Protein AF-A0A9D7YCV3-F1 (afdb_monomer_lite)

Sequence (164 aa):
MLKVISSLIVLISFIGCTDNSDKETINNTFYIEVVNTADSIKKAIENGLVGKTSFRQQSELKIVSKEYMTEHTPDMHYYNSVVNLDKKIKEGSVKIIIDLQNNYVKDTVIFSMPKYKYSNNEWKKISDLGIITTPVSSRNLIKYRLGLKEYVQTLITQVAAATY

Structure (mmCIF, N/CA/C/O backbone):
data_AF-A0A9D7YCV3-F1
#
_entry.id   AF-A0A9D7YCV3-F1
#
loop_
_atom_site.group_PDB
_atom_site.id
_atom_site.type_symbol
_atom_site.label_atom_id
_atom_site.label_alt_id
_atom_site.label_comp_id
_atom_site.label_asym_id
_atom_site.label_entity_id
_atom_site.label_seq_id
_atom_site.pdbx_PDB_ins_code
_atom_site.Cartn_x
_atom_site.Cartn_y
_atom_site.Cartn_z
_atom_site.occupancy
_atom_site.B_iso_or_equiv
_atom_site.auth_seq_id
_atom_site.auth_comp_id
_atom_site.auth_asym_id
_atom_site.auth_atom_id
_atom_site.pdbx_PDB_model_num
ATOM 1 N N . MET A 1 1 ? -53.737 17.505 57.216 1.00 38.31 1 MET A N 1
ATOM 2 C CA . MET A 1 1 ? -53.831 17.408 55.742 1.00 38.31 1 MET A CA 1
ATOM 3 C C . MET A 1 1 ? -52.628 18.117 55.140 1.00 38.31 1 MET A C 1
ATOM 5 O O . MET A 1 1 ? -52.642 19.337 55.047 1.00 38.31 1 MET A O 1
ATOM 9 N N . LEU A 1 2 ? -51.558 17.380 54.831 1.00 32.62 2 LEU A N 1
ATOM 10 C CA . LEU A 1 2 ? -50.343 17.937 54.231 1.00 32.62 2 LEU A CA 1
ATOM 11 C C . LEU A 1 2 ? -50.352 17.652 52.723 1.00 32.62 2 LEU A C 1
ATOM 13 O O . LEU A 1 2 ? -50.478 16.502 52.310 1.00 32.62 2 LEU A O 1
ATOM 17 N N . LYS A 1 3 ? -50.247 18.717 51.924 1.00 39.88 3 LYS A N 1
ATOM 18 C CA . LYS A 1 3 ? -50.072 18.683 50.467 1.00 39.88 3 LYS A CA 1
ATOM 19 C C . LYS A 1 3 ? -48.710 18.067 50.132 1.00 39.88 3 LYS A C 1
ATOM 21 O O . LYS A 1 3 ? -47.692 18.600 50.562 1.00 39.88 3 LYS A O 1
ATOM 26 N N . VAL A 1 4 ? -48.688 17.013 49.319 1.00 40.19 4 VAL A N 1
ATOM 27 C CA . VAL A 1 4 ? -47.466 16.538 48.655 1.00 40.19 4 VAL A CA 1
ATOM 28 C C . VAL A 1 4 ? -47.496 17.065 47.226 1.00 40.19 4 VAL A C 1
ATOM 30 O O . VAL A 1 4 ? -48.193 16.534 46.367 1.00 40.19 4 VAL A O 1
ATOM 33 N N . ILE A 1 5 ? -46.774 18.159 46.996 1.00 51.81 5 ILE A N 1
ATOM 34 C CA . ILE A 1 5 ? -46.425 18.628 45.656 1.00 51.81 5 ILE A CA 1
ATOM 35 C C . ILE A 1 5 ? -45.148 17.871 45.294 1.00 51.81 5 ILE A C 1
ATOM 37 O O . ILE A 1 5 ? -44.074 18.167 45.809 1.00 51.81 5 ILE A O 1
ATOM 41 N N . SER A 1 6 ? -45.290 16.828 44.481 1.00 46.22 6 SER A N 1
ATOM 42 C CA . SER A 1 6 ? -44.164 16.077 43.935 1.00 46.22 6 SER A CA 1
ATOM 43 C C . SER A 1 6 ? -43.659 16.814 42.695 1.00 46.22 6 SER A C 1
ATOM 45 O O . SER A 1 6 ? -44.306 16.820 41.649 1.00 46.22 6 SER A O 1
ATOM 47 N N . SER A 1 7 ? -42.531 17.502 42.859 1.00 46.06 7 SER A N 1
ATOM 48 C CA . SER A 1 7 ? -41.799 18.177 41.791 1.00 46.06 7 SER A CA 1
ATOM 49 C C . SER A 1 7 ? -41.270 17.163 40.777 1.00 46.06 7 SER A C 1
ATOM 51 O O . SER A 1 7 ? -40.469 16.289 41.107 1.00 46.06 7 SER A O 1
ATOM 53 N N . LEU A 1 8 ? -41.712 17.315 39.532 1.00 43.34 8 LEU A N 1
ATOM 54 C CA . LEU A 1 8 ? -41.255 16.577 38.363 1.00 43.34 8 LEU A CA 1
ATOM 55 C C . LEU A 1 8 ? -39.833 17.044 37.996 1.00 43.34 8 LEU A C 1
ATOM 57 O O . LEU A 1 8 ? -39.652 18.132 37.453 1.00 43.34 8 LEU A O 1
ATOM 61 N N . ILE A 1 9 ? -38.815 16.244 38.319 1.00 52.56 9 ILE A N 1
ATOM 62 C CA . ILE A 1 9 ? -37.434 16.478 37.875 1.00 52.56 9 ILE A CA 1
ATOM 63 C C . ILE A 1 9 ? -37.325 16.004 36.423 1.00 52.56 9 ILE A C 1
ATOM 65 O O . ILE A 1 9 ? -37.302 14.807 36.145 1.00 52.56 9 ILE A O 1
ATOM 69 N N . VAL A 1 10 ? -37.276 16.957 35.494 1.00 49.50 10 VAL A N 1
ATOM 70 C CA . VAL A 1 10 ? -36.976 16.713 34.079 1.00 49.50 10 VAL A CA 1
ATOM 71 C C . VAL A 1 10 ? -35.461 16.558 33.942 1.00 49.50 10 VAL A C 1
ATOM 73 O O . VAL A 1 10 ? -34.715 17.535 33.998 1.00 49.50 10 VAL A O 1
ATOM 76 N N . LEU A 1 11 ? -35.000 15.316 33.796 1.00 48.81 11 LEU A N 1
ATOM 77 C CA . LEU A 1 11 ? -33.608 14.995 33.492 1.00 48.81 11 LEU A CA 1
ATOM 78 C C . LEU A 1 11 ? -33.365 15.269 31.997 1.00 48.81 11 LEU A C 1
ATOM 80 O O . LEU A 1 11 ? -33.697 14.453 31.140 1.00 48.81 11 LEU A O 1
ATOM 84 N N . ILE A 1 12 ? -32.823 16.441 31.668 1.00 54.84 12 ILE A N 1
ATOM 85 C CA . ILE A 1 12 ? -32.367 16.753 30.308 1.00 54.84 12 ILE A CA 1
ATOM 86 C C . ILE A 1 12 ? -31.014 16.064 30.119 1.00 54.84 12 ILE A C 1
ATOM 88 O O . ILE A 1 12 ? -29.973 16.568 30.538 1.00 54.84 12 ILE A O 1
ATOM 92 N N . SER A 1 13 ? -31.030 14.873 29.524 1.00 49.88 13 SER A N 1
ATOM 93 C CA . SER A 1 13 ? -29.818 14.190 29.081 1.00 49.88 13 SER A CA 1
ATOM 94 C C . SER A 1 13 ? -29.236 14.934 27.879 1.00 49.88 13 SER A C 1
ATOM 96 O O . SER A 1 13 ? -29.688 14.763 26.749 1.00 49.88 13 SER A O 1
ATOM 98 N N . PHE A 1 14 ? -28.212 15.751 28.122 1.00 49.22 14 PHE A N 1
ATOM 99 C CA . PHE A 1 14 ? -27.289 16.201 27.083 1.00 49.22 14 PHE A CA 1
ATOM 100 C C . PHE A 1 14 ? -26.507 14.984 26.575 1.00 49.22 14 PHE A C 1
ATOM 102 O O . PHE A 1 14 ? -25.430 14.658 27.071 1.00 49.22 14 PHE A O 1
ATOM 109 N N . ILE A 1 15 ? -27.073 14.278 25.596 1.00 56.12 15 ILE A N 1
ATOM 110 C CA . ILE A 1 15 ? -26.314 13.368 24.743 1.00 56.12 15 ILE A CA 1
ATOM 111 C C . ILE A 1 15 ? -25.424 14.275 23.896 1.00 56.12 15 ILE A C 1
ATOM 113 O O . ILE A 1 15 ? -25.857 14.835 22.892 1.00 56.12 15 ILE A O 1
ATOM 117 N N . GLY A 1 16 ? -24.196 14.497 24.364 1.00 46.44 16 GLY A N 1
ATOM 118 C CA . GLY A 1 16 ? -23.167 15.120 23.548 1.00 46.44 16 GLY A CA 1
ATOM 119 C C . GLY A 1 16 ? -23.005 14.299 22.273 1.00 46.44 16 GLY A C 1
ATOM 120 O O . GLY A 1 16 ? -22.789 13.087 22.351 1.00 46.44 16 GLY A O 1
ATOM 121 N N . CYS A 1 17 ? -23.139 14.952 21.115 1.00 48.59 17 CYS A N 1
ATOM 122 C CA . CYS A 1 17 ? -22.689 14.413 19.838 1.00 48.59 17 CYS A CA 1
ATOM 123 C C . CYS A 1 17 ? -21.233 13.989 20.013 1.00 48.59 17 CYS A C 1
ATOM 125 O O . CYS A 1 17 ? -20.329 14.820 20.055 1.00 48.59 17 CYS A O 1
ATOM 127 N N . THR A 1 18 ? -21.019 12.692 20.192 1.00 49.25 18 THR A N 1
ATOM 128 C CA . THR A 1 18 ? -19.691 12.104 20.134 1.00 49.25 18 THR A CA 1
ATOM 129 C C . THR A 1 18 ? -19.310 12.161 18.668 1.00 49.25 18 THR A C 1
ATOM 131 O O . THR A 1 18 ? -19.955 11.534 17.831 1.00 49.25 18 THR A O 1
ATOM 134 N N . ASP A 1 19 ? -18.336 13.010 18.365 1.00 43.00 19 ASP A N 1
ATOM 135 C CA . ASP A 1 19 ? -17.801 13.220 17.029 1.00 43.00 19 ASP A CA 1
ATOM 136 C C . ASP A 1 19 ? -17.361 11.857 16.458 1.00 43.00 19 ASP A C 1
ATOM 138 O O . ASP A 1 19 ? -16.394 11.245 16.913 1.00 43.00 19 ASP A O 1
ATOM 142 N N . ASN A 1 20 ? -18.152 11.302 15.536 1.00 46.72 20 ASN A N 1
ATOM 143 C CA . ASN A 1 20 ? -17.921 9.977 14.946 1.00 46.72 20 ASN A CA 1
ATOM 144 C C . ASN A 1 20 ? -16.798 9.991 13.891 1.00 46.72 20 ASN A C 1
ATOM 146 O O . ASN A 1 20 ? -16.410 8.930 13.394 1.00 46.72 20 ASN A O 1
ATOM 150 N N . SER A 1 21 ? -16.260 11.170 13.575 1.00 47.97 21 SER A N 1
ATOM 151 C CA . SER A 1 21 ? -15.242 11.400 12.545 1.00 47.97 21 SER A CA 1
ATOM 152 C C . SER A 1 21 ? -13.943 10.608 12.781 1.00 47.97 21 SER A C 1
ATOM 154 O O . SER A 1 21 ? -13.344 10.079 11.836 1.00 47.97 21 SER A O 1
ATOM 156 N N . ASP A 1 22 ? -13.544 10.412 14.041 1.00 47.25 22 ASP A N 1
ATOM 157 C CA . ASP A 1 22 ? -12.343 9.640 14.389 1.00 47.25 22 ASP A CA 1
ATOM 158 C C . ASP A 1 22 ? -12.496 8.130 14.140 1.00 47.25 22 ASP A C 1
ATOM 160 O O . ASP A 1 22 ? -11.524 7.446 13.807 1.00 47.25 22 ASP A O 1
ATOM 164 N N . LYS A 1 23 ? -13.711 7.579 14.272 1.00 49.31 23 LYS A N 1
ATOM 165 C CA . LYS A 1 23 ? -13.961 6.144 14.040 1.00 49.31 23 LYS A CA 1
ATOM 166 C C . LYS A 1 23 ? -13.979 5.797 12.556 1.00 49.31 23 LYS A C 1
ATOM 168 O O . LYS A 1 23 ? -13.470 4.746 12.171 1.00 49.31 23 LYS A O 1
ATOM 173 N N . GLU A 1 24 ? -14.541 6.675 11.735 1.00 53.28 24 GLU A N 1
ATOM 174 C CA . GLU A 1 24 ? -14.639 6.479 10.287 1.00 53.28 24 GLU A CA 1
ATOM 175 C C . GLU A 1 24 ? -13.248 6.495 9.630 1.00 53.28 24 GLU A C 1
ATOM 177 O O . GLU A 1 24 ? -12.905 5.614 8.840 1.00 53.28 24 GLU A O 1
ATOM 182 N N . THR A 1 25 ? -12.380 7.406 10.080 1.00 58.12 25 THR A N 1
ATOM 183 C CA . THR A 1 25 ? -10.995 7.519 9.600 1.00 58.12 25 THR A CA 1
ATOM 184 C C . THR A 1 25 ? -10.161 6.266 9.907 1.00 58.12 25 THR A C 1
ATOM 186 O O . THR A 1 25 ? -9.351 5.842 9.080 1.00 58.12 25 THR A O 1
ATOM 189 N N . ILE A 1 26 ? -10.354 5.638 11.075 1.00 59.69 26 ILE A N 1
ATOM 190 C CA . ILE A 1 26 ? -9.618 4.419 11.462 1.00 59.69 26 ILE A CA 1
ATOM 191 C C . ILE A 1 26 ? -10.021 3.229 10.586 1.00 59.69 26 ILE A C 1
ATOM 193 O O . ILE A 1 26 ? -9.149 2.483 10.142 1.00 59.69 26 ILE A O 1
ATOM 197 N N . ASN A 1 27 ? -11.318 3.064 10.310 1.00 66.56 27 ASN A N 1
ATOM 198 C CA . ASN A 1 27 ? -11.810 1.946 9.501 1.00 66.56 27 ASN A CA 1
ATOM 199 C C . ASN A 1 27 ? -11.367 2.032 8.034 1.00 66.56 27 ASN A C 1
ATOM 201 O O . ASN A 1 27 ? -11.217 0.997 7.388 1.00 66.56 27 ASN A O 1
ATOM 205 N N . ASN A 1 28 ? -11.081 3.242 7.550 1.00 85.19 28 ASN A N 1
ATOM 206 C CA . ASN A 1 28 ? -10.673 3.489 6.171 1.00 85.19 28 ASN A CA 1
ATOM 207 C C . ASN A 1 28 ? -9.173 3.789 6.018 1.00 85.19 28 ASN A C 1
ATOM 209 O O . ASN A 1 28 ? -8.746 4.315 4.991 1.00 85.19 28 ASN A O 1
ATOM 213 N N . THR A 1 29 ? -8.354 3.475 7.028 1.00 90.12 29 THR A N 1
ATOM 214 C CA . THR A 1 29 ? -6.893 3.585 6.930 1.00 90.12 29 THR A CA 1
ATOM 215 C C . THR A 1 29 ? -6.268 2.240 6.560 1.00 90.12 29 THR A C 1
ATOM 217 O O . THR A 1 29 ? -6.422 1.246 7.269 1.00 90.12 29 THR A O 1
ATOM 220 N N . PHE A 1 30 ? -5.492 2.231 5.477 1.00 93.19 30 PHE A N 1
ATOM 221 C CA . PHE A 1 30 ? -4.732 1.087 4.987 1.00 93.19 30 PHE A CA 1
ATOM 222 C C . PHE A 1 30 ? -3.238 1.299 5.235 1.00 93.19 30 PHE A C 1
ATOM 224 O O . PHE A 1 30 ? -2.641 2.278 4.778 1.00 93.19 30 PHE A O 1
ATOM 231 N N . TYR A 1 31 ? -2.618 0.359 5.945 1.00 94.25 31 TYR A N 1
ATOM 232 C CA . TYR A 1 31 ? -1.182 0.363 6.200 1.00 94.25 31 TYR A CA 1
ATOM 233 C C . TYR A 1 31 ? -0.435 -0.346 5.066 1.00 94.25 31 TYR A C 1
ATOM 235 O O . TYR A 1 31 ? -0.657 -1.523 4.802 1.00 94.25 31 TYR A O 1
ATOM 243 N N . ILE A 1 32 ? 0.453 0.366 4.388 1.00 94.69 32 ILE A N 1
ATOM 244 C CA . ILE A 1 32 ? 1.212 -0.114 3.238 1.00 94.69 32 ILE A CA 1
ATOM 245 C C . ILE A 1 32 ? 2.559 -0.662 3.705 1.00 94.69 32 ILE A C 1
ATOM 247 O O . ILE A 1 32 ? 3.305 0.011 4.419 1.00 94.69 32 ILE A O 1
ATOM 251 N N . GLU A 1 33 ? 2.866 -1.883 3.278 1.00 94.69 33 GLU A N 1
ATOM 252 C CA . GLU A 1 33 ? 4.131 -2.575 3.516 1.00 94.69 33 GLU A CA 1
ATOM 253 C C . GLU A 1 33 ? 4.742 -2.966 2.171 1.00 94.69 33 GLU A C 1
ATOM 255 O O . GLU A 1 33 ? 4.166 -3.768 1.449 1.00 94.69 33 GLU A O 1
ATOM 260 N N . VAL A 1 34 ? 5.896 -2.405 1.809 1.00 91.56 34 VAL A N 1
ATOM 261 C CA . VAL A 1 34 ? 6.576 -2.735 0.545 1.00 91.56 34 VAL A CA 1
ATOM 262 C C . VAL A 1 34 ? 7.777 -3.630 0.831 1.00 91.56 34 VAL A C 1
ATOM 264 O O . VAL A 1 34 ? 8.679 -3.236 1.580 1.00 91.56 34 VAL A O 1
ATOM 267 N N . VAL A 1 35 ? 7.802 -4.818 0.224 1.00 90.81 35 VAL A N 1
ATOM 268 C CA . VAL A 1 35 ? 8.818 -5.856 0.467 1.00 90.81 35 VAL A CA 1
ATOM 269 C C . VAL A 1 35 ? 9.455 -6.348 -0.832 1.00 90.81 35 VAL A C 1
ATOM 271 O O . VAL A 1 35 ? 8.932 -6.126 -1.923 1.00 90.81 35 VAL A O 1
ATOM 274 N N . ASN A 1 36 ? 10.616 -6.995 -0.696 1.00 84.94 36 ASN A N 1
ATOM 275 C CA . ASN A 1 36 ? 11.342 -7.688 -1.767 1.00 84.94 36 ASN A CA 1
ATOM 276 C C . ASN A 1 36 ? 11.686 -6.850 -3.011 1.00 84.94 36 ASN A C 1
ATOM 278 O O . ASN A 1 36 ? 11.926 -7.405 -4.072 1.00 84.94 36 ASN A O 1
ATOM 282 N N . THR A 1 37 ? 11.806 -5.529 -2.890 1.00 80.69 37 THR A N 1
ATOM 283 C CA . THR A 1 37 ? 12.157 -4.636 -4.005 1.00 80.69 37 THR A CA 1
ATOM 284 C C . THR A 1 37 ? 13.401 -3.803 -3.710 1.00 80.69 37 THR A C 1
ATOM 286 O O . THR A 1 37 ? 13.755 -3.585 -2.553 1.00 80.69 37 THR A O 1
ATOM 289 N N . ALA A 1 38 ? 14.023 -3.256 -4.758 1.00 80.75 38 ALA A N 1
ATOM 290 C CA . ALA A 1 38 ? 15.055 -2.233 -4.626 1.00 80.75 38 ALA A CA 1
ATOM 291 C C . ALA A 1 38 ? 14.529 -0.974 -3.905 1.00 80.75 38 ALA A C 1
ATOM 293 O O . ALA A 1 38 ? 13.406 -0.524 -4.162 1.00 80.75 38 ALA A O 1
ATOM 294 N N . ASP A 1 39 ? 15.378 -0.357 -3.077 1.00 81.00 39 ASP A N 1
ATOM 295 C CA . ASP A 1 39 ? 15.046 0.816 -2.253 1.00 81.00 39 ASP A CA 1
ATOM 296 C C . ASP A 1 39 ? 14.497 2.006 -3.050 1.00 81.00 39 ASP A C 1
ATOM 298 O O . ASP A 1 39 ? 13.639 2.742 -2.567 1.00 81.00 39 ASP A O 1
ATOM 302 N N . SER A 1 40 ? 14.977 2.217 -4.277 1.00 79.94 40 SER A N 1
ATOM 303 C CA . SER A 1 40 ? 14.508 3.307 -5.141 1.00 79.94 40 SER A CA 1
ATOM 304 C C . SER A 1 40 ? 13.047 3.124 -5.556 1.00 79.94 40 SER A C 1
ATOM 306 O O . SER A 1 40 ? 12.277 4.084 -5.543 1.00 79.94 40 SER A O 1
ATOM 308 N N . ILE A 1 41 ? 12.654 1.891 -5.878 1.00 79.81 41 ILE A N 1
ATOM 309 C CA . ILE A 1 41 ? 11.281 1.524 -6.235 1.00 79.81 41 ILE A CA 1
ATOM 310 C C . ILE A 1 41 ? 10.401 1.555 -4.987 1.00 79.81 41 ILE A C 1
ATOM 312 O O . ILE A 1 41 ? 9.314 2.126 -5.031 1.00 79.81 41 ILE A O 1
ATOM 316 N N . LYS A 1 42 ? 10.902 1.028 -3.860 1.00 86.19 42 LYS A N 1
ATOM 317 C CA . LYS A 1 42 ? 10.230 1.116 -2.558 1.00 86.19 42 LYS A CA 1
ATOM 318 C C . LYS A 1 42 ? 9.866 2.557 -2.221 1.00 86.19 42 LYS A C 1
ATOM 320 O O . LYS A 1 42 ? 8.691 2.859 -2.047 1.00 86.19 42 LYS A O 1
ATOM 325 N N . LYS A 1 43 ? 10.852 3.459 -2.229 1.00 88.00 43 LYS A N 1
ATOM 326 C CA . LYS A 1 43 ? 10.641 4.888 -1.957 1.00 88.00 43 LYS A CA 1
ATOM 327 C C . LYS A 1 43 ? 9.673 5.525 -2.946 1.00 88.00 43 LYS A C 1
ATOM 329 O O . LYS A 1 43 ? 8.872 6.364 -2.554 1.00 88.00 43 LYS A O 1
ATOM 334 N N . ALA A 1 44 ? 9.728 5.149 -4.223 1.00 86.38 44 ALA A N 1
ATOM 335 C CA . ALA A 1 44 ? 8.806 5.678 -5.222 1.00 86.38 44 ALA A CA 1
ATOM 336 C C . ALA A 1 44 ? 7.350 5.257 -4.950 1.00 86.38 44 ALA A C 1
ATOM 338 O O . ALA A 1 44 ? 6.455 6.093 -5.054 1.00 86.38 44 ALA A O 1
ATOM 339 N N . ILE A 1 45 ? 7.118 3.999 -4.560 1.00 88.25 45 ILE A N 1
ATOM 340 C CA . ILE A 1 45 ? 5.796 3.490 -4.164 1.00 88.25 45 ILE A CA 1
ATOM 341 C C . ILE A 1 45 ? 5.332 4.157 -2.865 1.00 88.25 45 ILE A C 1
ATOM 343 O O . ILE A 1 45 ? 4.207 4.647 -2.797 1.00 88.25 45 ILE A O 1
ATOM 347 N N . GLU A 1 46 ? 6.202 4.233 -1.855 1.00 91.12 46 GLU A N 1
ATOM 348 C CA . GLU A 1 46 ? 5.898 4.856 -0.562 1.00 91.12 46 GLU A CA 1
ATOM 349 C C . GLU A 1 46 ? 5.541 6.338 -0.728 1.00 91.12 46 GLU A C 1
ATOM 351 O O . GLU A 1 46 ? 4.461 6.740 -0.311 1.00 91.12 46 GLU A O 1
ATOM 356 N N . ASN A 1 47 ? 6.348 7.129 -1.444 1.00 90.06 47 ASN A N 1
ATOM 357 C CA . ASN A 1 47 ? 6.028 8.527 -1.789 1.00 90.06 47 ASN A CA 1
ATOM 358 C C . ASN A 1 47 ? 4.764 8.648 -2.662 1.00 90.06 47 ASN A C 1
ATOM 360 O O . ASN A 1 47 ? 4.116 9.694 -2.754 1.00 90.06 47 ASN A O 1
ATOM 364 N N . GLY A 1 48 ? 4.445 7.572 -3.373 1.00 89.50 48 GLY A N 1
ATOM 365 C CA . GLY A 1 48 ? 3.292 7.434 -4.235 1.00 89.50 48 GLY A CA 1
ATOM 366 C C . GLY A 1 48 ? 1.967 7.273 -3.501 1.00 89.50 48 GLY A C 1
ATOM 367 O O . GLY A 1 48 ? 0.958 7.741 -4.026 1.00 89.50 48 GLY A O 1
ATOM 368 N N . LEU A 1 49 ? 1.983 6.657 -2.317 1.00 92.06 49 LEU A N 1
ATOM 369 C CA . LEU A 1 49 ? 0.800 6.261 -1.548 1.00 92.06 49 LEU A CA 1
ATOM 370 C C . LEU A 1 49 ? 0.761 6.891 -0.156 1.00 92.06 49 LEU A C 1
ATOM 372 O O . LEU A 1 49 ? -0.249 7.472 0.215 1.00 92.06 49 LEU A O 1
ATOM 376 N N . VAL A 1 50 ? 1.832 6.776 0.627 1.00 93.31 50 VAL A N 1
ATOM 377 C CA . VAL A 1 50 ? 1.847 7.162 2.045 1.00 93.31 50 VAL A CA 1
ATOM 378 C C . VAL A 1 50 ? 1.572 8.659 2.193 1.00 93.31 50 VAL A C 1
ATOM 380 O O . VAL A 1 50 ? 2.160 9.483 1.496 1.00 93.31 50 VAL A O 1
ATOM 383 N N . GLY A 1 51 ? 0.655 9.010 3.099 1.00 90.06 51 GLY A N 1
ATOM 384 C CA . GLY A 1 51 ? 0.211 10.393 3.307 1.00 90.06 51 GLY A CA 1
ATOM 385 C C . GLY A 1 51 ? -0.819 10.878 2.281 1.00 90.06 51 GLY A C 1
ATOM 386 O O . GLY A 1 51 ? -1.290 12.013 2.372 1.00 90.06 51 GLY A O 1
ATOM 387 N N . LYS A 1 52 ? -1.212 10.027 1.328 1.00 93.31 52 LYS A N 1
ATOM 388 C CA . LYS A 1 52 ? -2.284 10.311 0.375 1.00 93.31 52 LYS A CA 1
ATOM 389 C C . LYS A 1 52 ? -3.606 9.704 0.821 1.00 93.31 52 LYS A C 1
ATOM 391 O O . LYS A 1 52 ? -3.671 8.846 1.703 1.00 93.31 52 LYS A O 1
ATOM 396 N N . THR A 1 53 ? -4.661 10.168 0.176 1.00 92.75 53 THR A N 1
ATOM 397 C CA . THR A 1 53 ? -5.998 9.593 0.238 1.00 92.75 53 THR A CA 1
ATOM 398 C C . THR A 1 53 ? -6.472 9.267 -1.171 1.00 92.75 53 THR A C 1
ATOM 400 O O . THR A 1 53 ? -6.042 9.912 -2.135 1.00 92.75 53 THR A O 1
ATOM 403 N N . SER A 1 54 ? -7.354 8.282 -1.299 1.00 93.81 54 SER A N 1
ATOM 404 C CA . SER A 1 54 ? -8.120 8.059 -2.518 1.00 93.81 54 SER A CA 1
ATOM 405 C C . SER A 1 54 ? -9.611 8.179 -2.274 1.00 93.81 54 SER A C 1
ATOM 407 O O . SER A 1 54 ? -10.086 7.858 -1.191 1.00 93.81 54 SER A O 1
ATOM 409 N N . PHE A 1 55 ? -10.334 8.608 -3.300 1.00 91.81 55 PHE A N 1
ATOM 410 C CA . PHE A 1 55 ? -11.793 8.688 -3.331 1.00 91.81 55 PHE A CA 1
ATOM 411 C C . PHE A 1 55 ? -12.280 8.534 -4.770 1.00 91.81 55 PHE A C 1
ATOM 413 O O . PHE A 1 55 ? -11.517 8.733 -5.723 1.00 91.81 55 PHE A O 1
ATOM 420 N N . ARG A 1 56 ? -13.558 8.190 -4.943 1.00 88.56 56 ARG A N 1
ATOM 421 C CA . ARG A 1 56 ? -14.202 8.203 -6.258 1.00 88.56 56 ARG A CA 1
ATOM 422 C C . ARG A 1 56 ? -14.937 9.520 -6.466 1.00 88.56 56 ARG A C 1
ATOM 424 O O . ARG A 1 56 ? -15.776 9.899 -5.659 1.00 88.56 56 ARG A O 1
ATOM 431 N N . GLN A 1 57 ? -14.660 10.200 -7.572 1.00 86.62 57 GLN A N 1
ATOM 432 C CA . GLN A 1 57 ? -15.396 11.389 -7.999 1.00 86.62 57 GLN A CA 1
ATOM 433 C C . GLN A 1 57 ? -15.808 11.202 -9.454 1.00 86.62 57 GLN A C 1
ATOM 435 O O . GLN A 1 57 ? -14.956 10.957 -10.299 1.00 86.62 57 GLN A O 1
ATOM 440 N N . GLN A 1 58 ? -17.110 11.293 -9.747 1.00 86.19 58 GLN A N 1
ATOM 441 C CA . GLN A 1 58 ? -17.647 11.081 -11.103 1.00 86.19 58 GLN A CA 1
ATOM 442 C C . GLN A 1 58 ? -17.229 9.724 -11.716 1.00 86.19 58 GLN A C 1
ATOM 444 O O . GLN A 1 58 ? -16.935 9.626 -12.899 1.00 86.19 58 GLN A O 1
ATOM 449 N N . SER A 1 59 ? -17.215 8.662 -10.900 1.00 83.44 59 SER A N 1
ATOM 450 C CA . SER A 1 59 ? -16.737 7.306 -11.245 1.00 83.44 59 SER A CA 1
ATOM 451 C C . SER A 1 59 ? -15.225 7.160 -11.463 1.00 83.44 59 SER A C 1
ATOM 453 O O . SER A 1 59 ? -14.744 6.037 -11.625 1.00 83.44 59 SER A O 1
ATOM 455 N N . GLU A 1 60 ? -14.456 8.245 -11.385 1.00 88.12 60 GLU A N 1
ATOM 456 C CA . GLU A 1 60 ? -13.000 8.218 -11.496 1.00 88.12 60 GLU A CA 1
ATOM 457 C C . GLU A 1 60 ? -12.343 8.054 -10.125 1.00 88.12 60 GLU A C 1
ATOM 459 O O . GLU A 1 60 ? -12.715 8.722 -9.158 1.00 88.12 60 GLU A O 1
ATOM 464 N N . LEU A 1 61 ? -11.339 7.177 -10.041 1.00 90.19 61 LEU A N 1
ATOM 465 C CA . LEU A 1 61 ? -10.498 7.046 -8.855 1.00 90.19 61 LEU A CA 1
ATOM 466 C C . LEU A 1 61 ? -9.482 8.189 -8.829 1.00 90.19 61 LEU A C 1
ATOM 468 O O . LEU A 1 61 ? -8.626 8.288 -9.710 1.00 90.19 61 LEU A O 1
ATOM 472 N N . LYS A 1 62 ? -9.547 9.022 -7.794 1.00 90.88 62 LYS A N 1
ATOM 473 C CA . LYS A 1 62 ? -8.591 10.104 -7.555 1.00 90.88 62 LYS A CA 1
ATOM 474 C C . LYS A 1 62 ? -7.694 9.743 -6.386 1.00 90.88 62 LYS A C 1
ATOM 476 O O . LYS A 1 62 ? -8.149 9.129 -5.428 1.00 90.88 62 LYS A O 1
ATOM 481 N N . ILE A 1 63 ? -6.418 10.116 -6.479 1.00 91.94 63 ILE A N 1
ATOM 482 C CA . ILE A 1 63 ? -5.416 9.917 -5.428 1.00 91.94 63 ILE A CA 1
ATOM 483 C C . ILE A 1 63 ? -4.702 11.247 -5.227 1.00 91.94 63 ILE A C 1
ATOM 485 O O . ILE A 1 63 ? -4.045 11.742 -6.143 1.00 91.94 63 ILE A O 1
ATOM 489 N N . VAL A 1 64 ? -4.831 11.832 -4.042 1.00 90.94 64 VAL A N 1
ATOM 490 C CA . VAL A 1 64 ? -4.309 13.171 -3.737 1.00 90.94 64 VAL A CA 1
ATOM 491 C C . VAL A 1 64 ? -3.661 13.191 -2.360 1.00 90.94 64 VAL A C 1
ATOM 493 O O . VAL A 1 64 ? -3.954 12.345 -1.517 1.00 90.94 64 VAL A O 1
ATOM 496 N N . SER A 1 65 ? -2.755 14.142 -2.124 1.00 89.44 65 SER A N 1
ATOM 497 C CA . SER A 1 65 ? -2.184 14.325 -0.784 1.00 89.44 65 SER A CA 1
ATOM 498 C C . SER A 1 65 ? -3.293 14.657 0.210 1.00 89.44 65 SER A C 1
ATOM 500 O O . SER A 1 65 ? -4.169 15.469 -0.095 1.00 89.44 65 SER A O 1
ATOM 502 N N . LYS A 1 66 ? -3.242 14.057 1.405 1.00 86.38 66 LYS A N 1
ATOM 503 C CA . LYS A 1 66 ? -4.214 14.330 2.472 1.00 86.38 66 LYS A CA 1
ATOM 504 C C . LYS A 1 66 ? -4.242 15.817 2.841 1.00 86.38 66 LYS A C 1
ATOM 506 O O . LYS A 1 66 ? -5.295 16.329 3.195 1.00 86.38 66 LYS A O 1
ATOM 511 N N . GLU A 1 67 ? -3.110 16.509 2.724 1.00 85.38 67 GLU A N 1
ATOM 512 C CA . GLU A 1 67 ? -2.980 17.936 3.056 1.00 85.38 67 GLU A CA 1
ATOM 513 C C . GLU A 1 67 ? -3.753 18.873 2.112 1.00 85.38 67 GLU A C 1
ATOM 515 O O . GLU A 1 67 ? -4.066 19.995 2.495 1.00 85.38 67 GLU A O 1
ATOM 520 N N . TYR A 1 68 ? -4.086 18.417 0.899 1.00 83.62 68 TYR A N 1
ATOM 521 C CA . TYR A 1 68 ? -4.856 19.196 -0.076 1.00 83.62 68 TYR A CA 1
ATOM 522 C C . TYR A 1 68 ? -6.362 18.921 -0.007 1.00 83.62 68 TYR A C 1
ATOM 524 O O . TYR A 1 68 ? -7.122 19.472 -0.802 1.00 83.62 68 TYR A O 1
ATOM 532 N N . MET A 1 69 ? -6.807 18.074 0.924 1.00 79.12 69 MET A N 1
ATOM 533 C CA . MET A 1 69 ? -8.225 17.795 1.119 1.00 79.12 69 MET A CA 1
ATOM 534 C C . MET A 1 69 ? -8.851 18.850 2.022 1.00 79.12 69 MET A C 1
ATOM 536 O O . MET A 1 69 ? -8.574 18.899 3.218 1.00 79.12 69 MET A O 1
ATOM 540 N N . THR A 1 70 ? -9.719 19.677 1.445 1.00 68.00 70 THR A N 1
ATOM 541 C CA . THR A 1 70 ? -10.479 20.702 2.175 1.00 68.00 70 THR A CA 1
ATOM 542 C C . THR A 1 70 ? -11.876 20.233 2.576 1.00 68.00 70 THR A C 1
ATOM 544 O O . THR A 1 70 ? -12.468 20.808 3.483 1.00 68.00 70 THR A O 1
ATOM 547 N N . GLU A 1 71 ? -12.404 19.190 1.930 1.00 68.50 71 GLU A N 1
ATOM 548 C CA . GLU A 1 71 ? -13.765 18.687 2.136 1.00 68.50 71 GLU A CA 1
ATOM 549 C C . GLU A 1 71 ? -13.767 17.174 2.376 1.00 68.50 71 GLU A C 1
ATOM 551 O O . GLU A 1 71 ? -13.001 16.423 1.762 1.00 68.50 71 GLU A O 1
ATOM 556 N N . HIS A 1 72 ? -14.646 16.715 3.270 1.00 67.25 72 HIS A N 1
ATOM 557 C CA . HIS A 1 72 ? -14.828 15.291 3.522 1.00 67.25 72 HIS A CA 1
ATOM 558 C C . HIS A 1 72 ? -15.624 14.671 2.365 1.00 67.25 72 HIS A C 1
ATOM 560 O O . HIS A 1 72 ? -16.823 14.902 2.231 1.00 67.25 72 HIS A O 1
ATOM 566 N N . THR A 1 73 ? -14.949 13.910 1.503 1.00 72.56 73 THR A N 1
ATOM 567 C CA . THR A 1 73 ? -15.605 13.112 0.458 1.00 72.56 73 THR A CA 1
ATOM 568 C C . THR A 1 73 ? -16.028 11.757 1.043 1.00 72.56 73 THR A C 1
ATOM 570 O O . THR A 1 73 ? -15.225 11.150 1.752 1.00 72.56 73 THR A O 1
ATOM 573 N N . PRO A 1 74 ? -17.246 11.251 0.777 1.00 71.56 74 PRO A N 1
ATOM 574 C CA . PRO A 1 74 ? -17.614 9.897 1.185 1.00 71.56 74 PRO A CA 1
ATOM 575 C C . PRO A 1 74 ? -16.651 8.856 0.588 1.00 71.56 74 PRO A C 1
ATOM 577 O O . PRO A 1 74 ? -16.087 9.061 -0.490 1.00 71.56 74 PRO A O 1
ATOM 580 N N . ASP A 1 75 ? -16.454 7.749 1.305 1.00 80.81 75 ASP A N 1
ATOM 581 C CA . ASP A 1 75 ? -15.603 6.618 0.902 1.00 80.81 75 ASP A CA 1
ATOM 582 C C . ASP A 1 75 ? -14.129 6.987 0.627 1.00 80.81 75 ASP A C 1
ATOM 584 O O . ASP A 1 75 ? -13.479 6.475 -0.295 1.00 80.81 75 ASP A O 1
ATOM 588 N N . MET A 1 76 ? -13.576 7.899 1.432 1.00 89.38 76 MET A N 1
ATOM 589 C CA . MET A 1 76 ? -12.142 8.193 1.425 1.00 89.38 76 MET A CA 1
ATOM 590 C C . MET A 1 76 ? -11.339 7.071 2.072 1.00 89.38 76 MET A C 1
ATOM 592 O O . MET A 1 76 ? -11.593 6.707 3.218 1.00 89.38 76 MET A O 1
ATOM 596 N N . HIS A 1 77 ? -10.311 6.598 1.372 1.00 92.31 77 HIS A N 1
ATOM 597 C CA . HIS A 1 77 ? -9.357 5.611 1.866 1.00 92.31 77 HIS A CA 1
ATOM 598 C C . HIS A 1 77 ? -7.984 6.249 2.062 1.00 92.31 77 HIS A C 1
ATOM 600 O O . HIS A 1 77 ? -7.400 6.804 1.132 1.00 92.31 77 HIS A O 1
ATOM 606 N N . TYR A 1 78 ? -7.459 6.161 3.279 1.00 91.75 78 TYR A N 1
ATOM 607 C CA . TYR A 1 78 ? -6.204 6.780 3.684 1.00 91.75 78 TYR A CA 1
ATOM 608 C C . TYR A 1 78 ? -5.064 5.773 3.653 1.00 91.75 78 TYR A C 1
ATOM 610 O O . TYR A 1 78 ? -5.221 4.630 4.077 1.00 91.75 78 TYR A O 1
ATOM 618 N N . TYR A 1 79 ? -3.887 6.218 3.227 1.00 94.00 79 TYR A N 1
ATOM 619 C CA . TYR A 1 79 ? -2.708 5.365 3.128 1.00 94.00 79 TYR A CA 1
ATOM 620 C C . TYR A 1 79 ? -1.640 5.805 4.120 1.00 94.00 79 TYR A C 1
ATOM 622 O O . TYR A 1 79 ? -1.164 6.943 4.092 1.00 94.00 79 TYR A O 1
ATOM 630 N N . ASN A 1 80 ? -1.225 4.883 4.982 1.00 93.25 80 ASN A N 1
ATOM 631 C CA . ASN A 1 80 ? -0.147 5.104 5.937 1.00 93.25 80 ASN A CA 1
ATOM 632 C C . ASN A 1 80 ? 0.911 4.006 5.806 1.00 93.25 80 ASN A C 1
ATOM 634 O O . ASN A 1 80 ? 0.630 2.946 5.267 1.00 93.25 80 ASN A O 1
ATOM 638 N N . SER A 1 81 ? 2.132 4.232 6.276 1.00 93.19 81 SER A N 1
ATOM 639 C CA . SER A 1 81 ? 3.157 3.185 6.279 1.00 93.19 81 SER A CA 1
ATOM 640 C C . SER A 1 81 ? 3.000 2.274 7.497 1.00 93.19 81 SER A C 1
ATOM 642 O O . SER A 1 81 ? 2.668 2.747 8.586 1.00 93.19 81 SER A O 1
ATOM 644 N N . VAL A 1 82 ? 3.296 0.979 7.350 1.00 92.56 82 VAL A N 1
ATOM 645 C CA . VAL A 1 82 ? 3.387 0.059 8.500 1.00 92.56 82 VAL A CA 1
ATOM 646 C C . VAL A 1 82 ? 4.444 0.476 9.521 1.00 92.56 82 VAL A C 1
ATOM 648 O O . VAL A 1 82 ? 4.318 0.115 10.685 1.00 92.56 82 VAL A O 1
ATOM 651 N N . VAL A 1 83 ? 5.453 1.270 9.138 1.00 89.19 83 VAL A N 1
ATOM 652 C CA . VAL A 1 83 ? 6.455 1.786 10.093 1.00 89.19 83 VAL A CA 1
ATOM 653 C C . VAL A 1 83 ? 5.851 2.770 11.098 1.00 89.19 83 VAL A C 1
ATOM 655 O O . VAL A 1 83 ? 6.423 2.985 12.161 1.00 89.19 83 VAL A O 1
ATOM 658 N N . ASN A 1 84 ? 4.685 3.336 10.770 1.00 86.31 84 ASN A N 1
ATOM 659 C CA . ASN A 1 84 ? 3.929 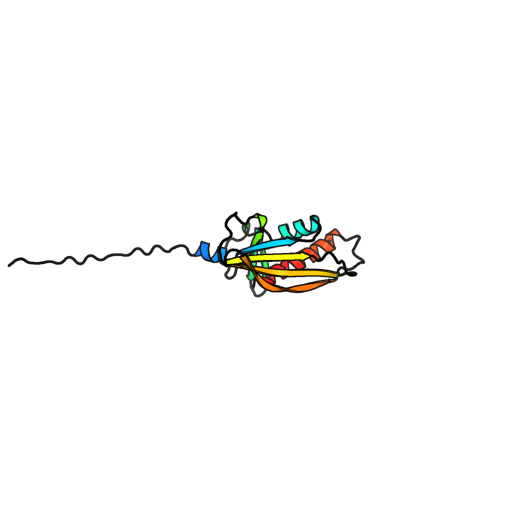4.246 11.626 1.00 86.31 84 ASN A CA 1
ATOM 660 C C . ASN A 1 84 ? 2.896 3.505 12.491 1.00 86.31 84 ASN A C 1
ATOM 662 O O . ASN A 1 84 ? 2.077 4.145 13.148 1.00 86.31 84 ASN A O 1
ATOM 666 N N . LEU A 1 85 ? 2.877 2.167 12.467 1.00 85.56 85 LEU A N 1
ATOM 667 C CA . LEU A 1 85 ? 2.083 1.393 13.412 1.00 85.56 85 LEU A CA 1
ATOM 668 C C . LEU A 1 85 ? 2.724 1.487 14.797 1.00 85.56 85 LEU A C 1
ATOM 670 O O . LEU A 1 85 ? 3.871 1.090 15.000 1.00 85.56 85 LEU A O 1
ATOM 674 N N . ASP A 1 86 ? 1.956 1.984 15.762 1.00 76.88 86 ASP A N 1
ATOM 675 C CA . ASP A 1 86 ? 2.352 1.973 17.164 1.00 76.88 86 ASP A CA 1
ATOM 676 C C . ASP A 1 86 ? 2.606 0.544 17.664 1.00 76.88 86 ASP A C 1
ATOM 678 O O . ASP A 1 86 ? 2.097 -0.442 17.126 1.00 76.88 86 ASP A O 1
ATOM 682 N N . LYS A 1 87 ? 3.304 0.425 18.803 1.00 69.62 87 LYS A N 1
ATOM 683 C CA . LYS A 1 87 ? 3.527 -0.865 19.488 1.00 69.62 87 LYS A CA 1
ATOM 684 C C . LYS A 1 87 ? 2.228 -1.611 19.848 1.00 69.62 87 LYS A C 1
ATOM 686 O O . LYS A 1 87 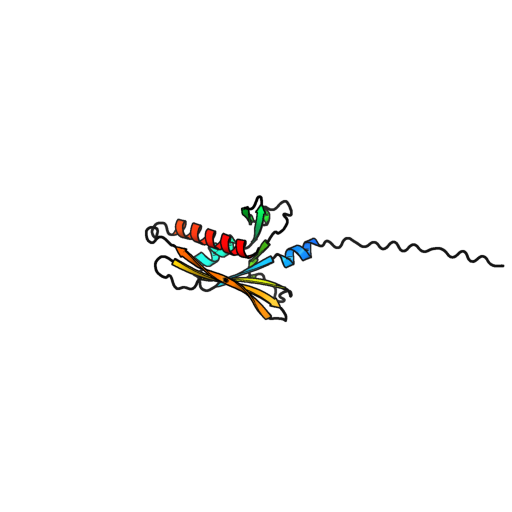? 2.284 -2.792 20.178 1.00 69.62 87 LYS A O 1
ATOM 691 N N . LYS A 1 88 ? 1.073 -0.935 19.827 1.00 79.44 88 LYS A N 1
ATOM 692 C CA . LYS A 1 88 ? -0.259 -1.520 20.033 1.00 79.44 88 LYS A CA 1
ATOM 693 C C . LYS A 1 88 ? -1.111 -1.304 18.784 1.00 79.44 88 LYS A C 1
ATOM 695 O O . LYS A 1 88 ? -1.776 -0.280 18.646 1.00 79.44 88 LYS A O 1
ATOM 700 N N . ILE A 1 89 ? -1.086 -2.284 17.886 1.00 85.75 89 ILE A N 1
ATOM 701 C CA . ILE A 1 89 ? -1.923 -2.307 16.682 1.00 85.75 89 ILE A CA 1
ATOM 702 C C . ILE A 1 89 ? -3.388 -2.450 17.116 1.00 85.75 89 ILE A C 1
ATOM 704 O O . ILE A 1 89 ? -3.718 -3.313 17.930 1.00 85.75 89 ILE A O 1
ATOM 708 N N . LYS A 1 90 ? -4.265 -1.585 16.598 1.00 88.00 90 LYS A N 1
ATOM 709 C CA . LYS A 1 90 ? -5.702 -1.628 16.895 1.00 88.00 90 LYS A CA 1
ATOM 710 C C . LYS A 1 90 ? -6.354 -2.842 16.220 1.00 88.00 90 LYS A C 1
ATOM 712 O O . LYS A 1 90 ? -6.040 -3.170 15.076 1.00 88.00 90 LYS A O 1
ATOM 717 N N . GLU A 1 91 ? -7.278 -3.490 16.926 1.00 89.69 91 GLU A N 1
ATOM 718 C CA . GLU A 1 91 ? -8.122 -4.545 16.355 1.00 89.69 91 GLU A CA 1
ATOM 719 C C . GLU A 1 91 ? -8.867 -4.000 15.129 1.00 89.69 91 GLU A C 1
ATOM 721 O O . GLU A 1 91 ? -9.410 -2.896 15.157 1.00 89.69 91 GLU A O 1
ATOM 726 N N . GLY A 1 92 ? -8.872 -4.770 14.044 1.00 89.25 92 GLY A N 1
ATOM 727 C CA . GLY A 1 92 ? -9.513 -4.391 12.793 1.00 89.25 92 GLY A CA 1
ATOM 728 C C . GLY A 1 92 ? -8.659 -3.560 11.836 1.00 89.25 92 GLY A C 1
ATOM 729 O O . GLY A 1 92 ? -9.088 -3.400 10.694 1.00 89.25 92 GLY A O 1
ATOM 730 N N . SER A 1 93 ? -7.461 -3.105 12.235 1.00 91.31 93 SER A N 1
ATOM 731 C CA . SER A 1 93 ? -6.510 -2.442 11.331 1.00 91.31 93 SER A CA 1
ATOM 732 C C . SER A 1 93 ? -6.254 -3.279 10.080 1.00 91.31 93 SER A C 1
ATOM 734 O O . SER A 1 93 ? -6.122 -4.501 10.161 1.00 91.31 93 SER A O 1
ATOM 736 N N . VAL A 1 94 ? -6.138 -2.629 8.922 1.00 93.06 94 VAL A N 1
ATOM 737 C CA . VAL A 1 94 ? -5.927 -3.307 7.638 1.00 93.06 94 VAL A CA 1
ATOM 738 C C . VAL A 1 94 ? -4.560 -2.953 7.077 1.00 93.06 94 VAL A C 1
ATOM 740 O O . VAL A 1 94 ? -4.231 -1.776 6.964 1.00 93.06 94 VAL A O 1
ATOM 743 N N . LYS A 1 95 ? -3.774 -3.954 6.675 1.00 93.75 95 LYS A N 1
ATOM 744 C CA . LYS A 1 95 ? -2.534 -3.736 5.921 1.00 93.75 95 LYS A CA 1
ATOM 745 C C . LYS A 1 95 ? -2.583 -4.365 4.535 1.00 93.75 95 LYS A C 1
ATOM 747 O O . LYS A 1 95 ? -3.229 -5.394 4.339 1.00 93.75 95 LYS A O 1
ATOM 752 N N . ILE A 1 96 ? -1.877 -3.759 3.591 1.00 93.25 96 ILE A N 1
ATOM 753 C CA . ILE A 1 96 ? -1.661 -4.260 2.233 1.00 93.25 96 ILE A CA 1
ATOM 754 C C . ILE A 1 96 ? -0.157 -4.424 2.059 1.00 93.25 96 ILE A C 1
ATOM 756 O O . ILE A 1 96 ? 0.596 -3.463 2.225 1.00 93.25 96 ILE A O 1
ATOM 760 N N . ILE A 1 97 ? 0.270 -5.641 1.732 1.00 93.56 97 ILE A N 1
ATOM 761 C CA . ILE A 1 97 ? 1.665 -5.909 1.389 1.00 93.56 97 ILE A CA 1
ATOM 762 C C . ILE A 1 97 ? 1.805 -5.764 -0.122 1.00 93.56 97 ILE A C 1
ATOM 764 O O . ILE A 1 97 ? 1.015 -6.337 -0.857 1.00 93.56 97 ILE A O 1
ATOM 768 N N . ILE A 1 98 ? 2.794 -5.011 -0.585 1.00 90.62 98 ILE A N 1
ATOM 769 C CA . ILE A 1 98 ? 3.196 -4.918 -1.986 1.00 90.62 98 ILE A CA 1
ATOM 770 C C . ILE A 1 98 ? 4.511 -5.687 -2.097 1.00 90.62 98 ILE A C 1
ATOM 772 O O . ILE A 1 98 ? 5.572 -5.179 -1.730 1.00 90.62 98 ILE A O 1
ATOM 776 N N . ASP A 1 99 ? 4.421 -6.932 -2.554 1.00 88.50 99 ASP A N 1
ATOM 777 C CA . ASP A 1 99 ? 5.565 -7.825 -2.720 1.00 88.50 99 ASP A CA 1
ATOM 778 C C . ASP A 1 99 ? 5.935 -7.896 -4.200 1.00 88.50 99 ASP A C 1
ATOM 780 O O . ASP A 1 99 ? 5.206 -8.477 -5.011 1.00 88.50 99 ASP A O 1
ATOM 784 N N . LEU A 1 100 ? 7.050 -7.256 -4.555 1.00 79.25 100 LEU A N 1
ATOM 785 C CA . LEU A 1 100 ? 7.608 -7.347 -5.894 1.00 79.25 100 LEU A CA 1
ATOM 786 C C . LEU A 1 100 ? 8.471 -8.600 -5.930 1.00 79.25 100 LEU A C 1
ATOM 788 O O . LEU A 1 100 ? 9.588 -8.619 -5.415 1.00 79.25 100 LEU A O 1
ATOM 792 N N . GLN A 1 101 ? 7.960 -9.654 -6.554 1.00 71.38 101 GLN A N 1
ATOM 793 C CA . GLN A 1 101 ? 8.745 -10.861 -6.729 1.00 71.38 101 GLN A CA 1
ATOM 794 C C . GLN A 1 101 ? 9.916 -10.502 -7.649 1.00 71.38 101 GLN A C 1
ATOM 796 O O . GLN A 1 101 ? 9.704 -10.130 -8.800 1.00 71.38 101 GLN A O 1
ATOM 801 N N . ASN A 1 102 ? 11.154 -10.601 -7.150 1.00 54.25 102 ASN A N 1
ATOM 802 C CA . ASN A 1 102 ? 12.403 -10.233 -7.846 1.00 54.25 102 ASN A CA 1
ATOM 803 C C . ASN A 1 102 ? 12.674 -10.986 -9.171 1.00 54.25 102 ASN A C 1
ATOM 805 O O . ASN A 1 102 ? 13.755 -10.885 -9.750 1.00 54.25 102 ASN A O 1
ATOM 809 N N . ASN A 1 103 ? 11.694 -11.723 -9.682 1.00 52.00 103 ASN A N 1
ATOM 810 C CA . ASN A 1 103 ? 11.720 -12.369 -10.976 1.00 52.00 103 ASN A CA 1
ATOM 811 C C . ASN A 1 103 ? 11.290 -11.352 -12.040 1.00 52.00 103 ASN A C 1
ATOM 813 O O . ASN A 1 103 ? 10.128 -11.302 -12.440 1.00 52.00 103 ASN A O 1
ATOM 817 N N . TYR A 1 104 ? 12.242 -10.546 -12.518 1.00 51.56 104 TYR A N 1
ATOM 818 C CA . TYR A 1 104 ? 12.107 -9.869 -13.809 1.00 51.56 104 TYR A CA 1
ATOM 819 C C . TYR A 1 104 ? 12.027 -10.940 -14.902 1.00 51.56 104 TYR A C 1
ATOM 821 O O . TYR A 1 104 ? 13.034 -11.360 -15.471 1.00 51.56 104 TYR A O 1
ATOM 829 N N . VAL A 1 105 ? 10.822 -11.427 -15.179 1.00 49.78 105 VAL A N 1
ATOM 830 C CA . VAL A 1 105 ? 10.588 -12.346 -16.288 1.00 49.78 105 VAL A CA 1
ATOM 831 C C . VAL A 1 105 ? 10.401 -11.481 -17.521 1.00 49.78 105 VAL A C 1
ATOM 833 O O . VAL A 1 105 ? 9.358 -10.863 -17.670 1.00 49.78 105 VAL A O 1
ATOM 836 N N . LYS A 1 106 ? 11.449 -11.388 -18.351 1.00 52.22 106 LYS A N 1
ATOM 837 C CA . LYS A 1 106 ? 11.466 -10.840 -19.722 1.00 52.22 106 LYS A CA 1
ATOM 838 C C . LYS A 1 106 ? 10.320 -9.854 -20.015 1.00 52.22 106 LYS A C 1
ATOM 840 O O . LYS A 1 106 ? 9.249 -10.255 -20.464 1.00 52.22 106 LYS A O 1
ATOM 845 N N . ASP A 1 107 ? 10.583 -8.572 -19.777 1.00 55.84 107 ASP A N 1
ATOM 846 C CA . ASP A 1 107 ? 9.657 -7.462 -20.036 1.00 55.84 107 ASP A CA 1
ATOM 847 C C . ASP A 1 107 ? 8.379 -7.482 -19.184 1.00 55.84 107 ASP A C 1
ATOM 849 O O . ASP A 1 107 ? 7.384 -6.884 -19.566 1.00 55.84 107 ASP A O 1
ATOM 853 N N . THR A 1 108 ? 8.374 -8.142 -18.025 1.00 57.94 108 THR A N 1
ATOM 854 C CA . THR A 1 108 ? 7.244 -8.145 -17.085 1.00 57.94 108 THR A CA 1
ATOM 855 C C . THR A 1 108 ? 7.725 -8.000 -15.647 1.00 57.94 108 THR A C 1
ATOM 857 O O . THR A 1 108 ? 8.708 -8.628 -15.247 1.00 57.94 108 THR A O 1
ATOM 860 N N . VAL A 1 109 ? 6.998 -7.209 -14.853 1.00 61.84 109 VAL A N 1
ATOM 861 C CA . VAL A 1 109 ? 7.101 -7.252 -13.389 1.00 61.84 109 VAL A CA 1
ATOM 862 C C . VAL A 1 109 ? 5.881 -7.953 -12.814 1.00 61.84 109 VAL A C 1
ATOM 864 O O . VAL A 1 109 ? 4.751 -7.654 -13.198 1.00 61.84 109 VAL A O 1
ATOM 867 N N . ILE A 1 110 ? 6.153 -8.883 -11.903 1.00 67.94 110 ILE A N 1
ATOM 868 C CA . ILE A 1 110 ? 5.188 -9.697 -11.174 1.00 67.94 110 ILE A CA 1
ATOM 869 C C . ILE A 1 110 ? 5.153 -9.167 -9.746 1.00 67.94 110 ILE A C 1
ATOM 871 O O . ILE A 1 110 ? 6.180 -9.122 -9.067 1.00 67.94 110 ILE A O 1
ATOM 875 N N . PHE A 1 111 ? 3.972 -8.790 -9.276 1.00 74.62 111 PHE A N 1
ATOM 876 C CA . PHE A 1 111 ? 3.782 -8.429 -7.878 1.00 74.62 111 PHE A CA 1
ATOM 877 C C . PHE A 1 111 ? 2.541 -9.095 -7.306 1.00 74.62 111 PHE A C 1
ATOM 879 O O . PHE A 1 111 ? 1.538 -9.248 -8.001 1.00 74.62 111 PHE A O 1
ATOM 886 N N . SER A 1 112 ? 2.632 -9.482 -6.037 1.00 84.44 112 SER A N 1
ATOM 887 C CA . SER A 1 112 ? 1.504 -9.980 -5.253 1.00 84.44 112 SER A CA 1
ATOM 888 C C . SER A 1 112 ? 1.089 -8.943 -4.223 1.00 84.44 112 SER A C 1
ATOM 890 O O . SER A 1 112 ? 1.945 -8.304 -3.604 1.00 84.44 112 SER A O 1
ATOM 892 N N . MET A 1 113 ? -0.222 -8.796 -4.028 1.00 89.12 113 MET A N 1
ATOM 893 C CA . MET A 1 113 ? -0.779 -7.825 -3.086 1.00 89.12 113 MET A CA 1
ATOM 894 C C . MET A 1 113 ? -1.760 -8.458 -2.097 1.00 89.12 113 MET A C 1
ATOM 896 O O . MET A 1 113 ? -2.977 -8.261 -2.202 1.00 89.12 113 MET A O 1
ATOM 900 N N . PRO A 1 114 ? -1.259 -9.235 -1.124 1.00 91.69 114 PRO A N 1
ATOM 901 C CA . PRO A 1 114 ? -2.107 -9.781 -0.084 1.00 91.69 114 PRO A CA 1
ATOM 902 C C . PRO A 1 114 ? -2.540 -8.684 0.903 1.00 91.69 114 PRO A C 1
ATOM 904 O O . PRO A 1 114 ? -1.738 -7.887 1.400 1.00 91.69 114 PRO A O 1
ATOM 907 N N . LYS A 1 115 ? -3.837 -8.677 1.215 1.00 92.38 115 LYS A N 1
ATOM 908 C CA . LYS A 1 115 ? -4.476 -7.799 2.200 1.00 92.38 115 LYS A CA 1
ATOM 909 C C . LYS A 1 115 ? -4.686 -8.573 3.492 1.00 92.38 115 LYS A C 1
ATOM 911 O O . LYS A 1 115 ? -5.180 -9.703 3.470 1.00 92.38 115 LYS A O 1
ATOM 916 N N . TYR A 1 116 ? -4.359 -7.958 4.619 1.00 94.56 116 TYR A N 1
ATOM 917 C CA . TYR A 1 116 ? -4.504 -8.546 5.945 1.00 94.56 116 TYR A CA 1
ATOM 918 C C . TYR A 1 116 ? -5.337 -7.648 6.846 1.00 94.56 116 TYR A C 1
ATOM 920 O O . TYR A 1 116 ? -5.251 -6.425 6.764 1.00 94.56 116 TYR A O 1
ATOM 928 N N . LYS A 1 117 ? -6.085 -8.263 7.756 1.00 94.00 117 LYS A N 1
ATOM 929 C CA . LYS A 1 117 ? -6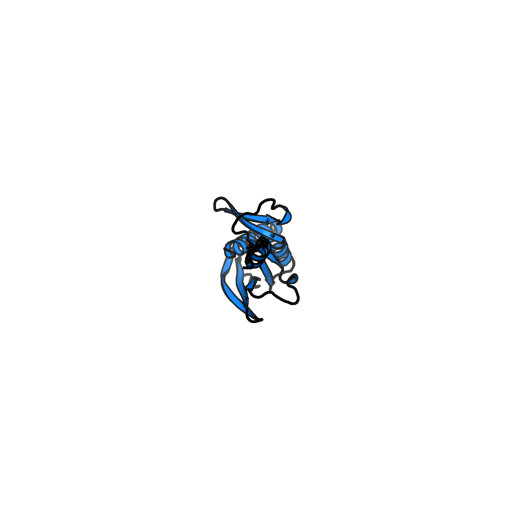.769 -7.592 8.856 1.00 94.00 117 LYS A CA 1
ATOM 930 C C . LYS A 1 117 ? -6.184 -8.079 10.172 1.00 94.00 117 LYS A C 1
ATOM 932 O O . LYS A 1 117 ? -6.014 -9.284 10.360 1.00 94.00 117 LYS A O 1
AT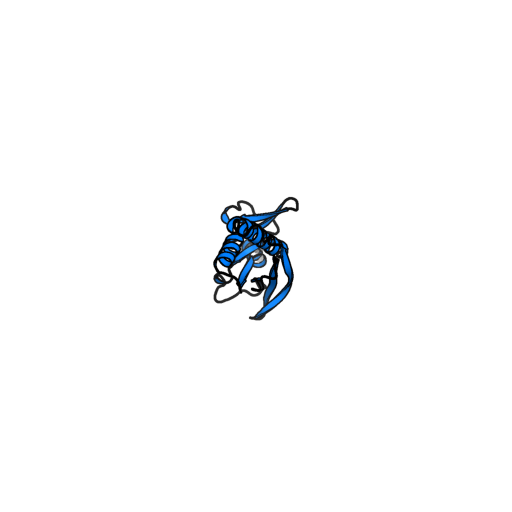OM 937 N N . TYR A 1 118 ? -5.848 -7.152 11.058 1.00 93.19 118 TYR A N 1
ATOM 938 C CA . TYR A 1 118 ? -5.383 -7.486 12.394 1.00 93.19 118 TYR A CA 1
ATOM 939 C C . TYR A 1 118 ? -6.575 -7.956 13.218 1.00 93.19 118 TYR A C 1
ATOM 941 O O . TYR A 1 118 ? -7.548 -7.212 13.371 1.00 93.19 118 TYR A O 1
ATOM 949 N N . SER A 1 119 ? -6.525 -9.200 13.686 1.00 94.12 119 SER A N 1
ATOM 950 C CA . SER A 1 119 ? -7.545 -9.735 14.571 1.00 94.12 119 SER A CA 1
ATOM 951 C C . SER A 1 119 ? -7.006 -10.784 15.524 1.00 94.12 119 SER A C 1
ATOM 953 O O . SER A 1 119 ? -6.225 -11.635 15.109 1.00 94.12 119 SER A O 1
ATOM 955 N N . ASN A 1 120 ? -7.448 -10.755 16.784 1.00 92.81 120 ASN A N 1
ATOM 956 C CA . ASN A 1 120 ? -7.000 -11.674 17.838 1.00 92.81 120 ASN A CA 1
ATOM 957 C C . ASN A 1 120 ? -5.471 -11.664 18.026 1.00 92.81 120 ASN A C 1
ATOM 959 O O . ASN A 1 120 ? -4.846 -12.712 18.162 1.00 92.81 120 ASN A O 1
ATOM 963 N N . ASN A 1 121 ? -4.870 -10.471 18.035 1.00 91.56 121 ASN A N 1
ATOM 964 C CA . ASN A 1 121 ? -3.421 -10.259 18.149 1.00 91.56 121 ASN A CA 1
ATOM 965 C C . ASN A 1 121 ? -2.566 -10.846 17.007 1.00 91.56 121 ASN A C 1
ATOM 967 O O . ASN A 1 121 ? -1.357 -11.013 17.162 1.00 91.56 121 ASN A O 1
ATOM 971 N N . GLU A 1 122 ? -3.161 -11.128 15.849 1.00 94.62 122 GLU A N 1
ATOM 972 C CA . GLU A 1 122 ? -2.447 -11.649 14.683 1.00 94.62 122 GLU A CA 1
ATOM 973 C C . GLU A 1 122 ? -2.938 -11.014 13.374 1.00 94.62 122 GLU A C 1
ATOM 975 O O . GLU A 1 122 ? -4.070 -10.544 13.255 1.00 94.62 122 GLU A O 1
ATOM 980 N N . TRP A 1 123 ? -2.077 -10.992 12.355 1.00 94.50 123 TRP A N 1
ATOM 981 C CA . TRP A 1 123 ? -2.453 -10.553 11.012 1.00 94.50 123 TRP A CA 1
ATOM 982 C C . TRP A 1 123 ? -3.071 -11.712 10.234 1.00 94.50 123 TRP A C 1
ATOM 984 O O . TRP A 1 123 ? -2.383 -12.673 9.896 1.00 94.50 123 TRP A O 1
ATOM 994 N N . LYS A 1 124 ? -4.352 -11.595 9.877 1.00 95.31 124 LYS A N 1
ATOM 995 C CA . LYS A 1 124 ? -5.076 -12.604 9.092 1.00 95.31 124 LYS A CA 1
ATOM 996 C C . LYS A 1 124 ? -5.235 -12.143 7.658 1.00 95.31 124 LYS A C 1
ATOM 998 O O . LYS A 1 124 ? -5.738 -11.047 7.426 1.00 95.31 124 LYS A O 1
ATOM 1003 N N . LYS A 1 125 ? -4.821 -12.966 6.693 1.00 94.50 125 LYS A N 1
ATOM 1004 C CA . LYS A 1 125 ? -5.031 -12.676 5.268 1.00 94.50 125 LYS A CA 1
ATOM 1005 C C . LYS A 1 125 ? -6.534 -12.684 4.978 1.00 94.50 125 LYS A C 1
ATOM 1007 O O . LYS A 1 125 ? -7.213 -13.641 5.333 1.00 94.50 125 LYS A O 1
ATOM 1012 N N . ILE A 1 126 ? -7.034 -11.626 4.348 1.00 92.81 126 ILE A N 1
ATOM 1013 C CA . ILE A 1 126 ? -8.456 -11.464 4.010 1.00 92.81 126 ILE A CA 1
ATOM 1014 C C . ILE A 1 126 ? -8.709 -11.392 2.506 1.00 92.81 126 ILE A C 1
ATOM 1016 O O . ILE A 1 126 ? -9.797 -11.737 2.061 1.00 92.81 126 ILE A O 1
ATOM 1020 N N . SER A 1 127 ? -7.723 -10.976 1.712 1.00 88.19 127 SER A N 1
ATOM 1021 C CA . SER A 1 127 ? -7.807 -11.041 0.254 1.00 88.19 127 SER A CA 1
ATOM 1022 C C . SER A 1 127 ? -6.421 -11.100 -0.383 1.00 88.19 127 SER A C 1
ATOM 1024 O O . SER A 1 127 ? -5.396 -10.893 0.273 1.00 88.19 127 SER A O 1
ATOM 1026 N N . ASP A 1 128 ? -6.398 -11.428 -1.668 1.00 82.88 128 ASP A N 1
ATOM 1027 C CA . ASP A 1 128 ? -5.227 -11.348 -2.529 1.00 82.88 128 ASP A CA 1
ATOM 1028 C C . ASP A 1 128 ? -5.685 -10.811 -3.877 1.00 82.88 128 ASP A C 1
ATOM 1030 O O . ASP A 1 128 ? -6.631 -11.341 -4.459 1.00 82.88 128 ASP A O 1
ATOM 1034 N N . LEU A 1 129 ? -5.041 -9.757 -4.360 1.00 71.44 129 LEU A N 1
ATOM 1035 C CA . LEU A 1 129 ? -5.334 -9.204 -5.685 1.00 71.44 129 LEU A CA 1
ATOM 1036 C C . LEU A 1 129 ? -4.666 -10.015 -6.799 1.00 71.44 129 LEU A C 1
ATOM 1038 O O . LEU A 1 129 ? -4.830 -9.708 -7.978 1.00 71.44 129 LEU A O 1
ATOM 1042 N N . GLY A 1 130 ? -3.940 -11.069 -6.423 1.00 65.75 130 GLY A N 1
ATOM 1043 C CA . GLY A 1 130 ? -3.270 -11.967 -7.336 1.00 65.75 130 GLY A CA 1
ATOM 1044 C C . GLY A 1 130 ? -1.986 -11.363 -7.882 1.00 65.75 130 GLY A C 1
ATOM 1045 O O . GLY A 1 130 ? -1.413 -10.424 -7.328 1.00 65.75 130 GLY A O 1
ATOM 1046 N N . ILE A 1 131 ? -1.524 -11.963 -8.974 1.00 67.12 131 ILE A N 1
ATOM 1047 C CA . ILE A 1 131 ? -0.327 -11.541 -9.686 1.00 67.12 131 ILE A CA 1
ATOM 1048 C C . ILE A 1 131 ? -0.738 -10.529 -10.746 1.00 67.12 131 ILE A C 1
ATOM 1050 O O . ILE A 1 131 ? -1.402 -10.885 -11.721 1.00 67.12 131 ILE A O 1
ATOM 1054 N N . ILE A 1 132 ? -0.305 -9.283 -10.590 1.00 65.81 132 ILE A N 1
ATOM 1055 C CA . ILE A 1 132 ? -0.442 -8.293 -11.655 1.00 65.81 132 ILE A CA 1
ATOM 1056 C C . ILE A 1 132 ? 0.839 -8.294 -12.486 1.00 65.81 132 ILE A C 1
ATOM 1058 O O . ILE A 1 132 ? 1.953 -8.257 -11.965 1.00 65.81 132 ILE A O 1
ATOM 1062 N N . THR A 1 133 ? 0.640 -8.374 -13.798 1.00 63.12 133 THR A N 1
ATOM 1063 C CA . THR A 1 133 ? 1.678 -8.428 -14.825 1.00 63.12 133 THR A CA 1
ATOM 1064 C C . THR A 1 133 ? 1.653 -7.112 -15.581 1.00 63.12 133 THR A C 1
ATOM 1066 O O . THR A 1 133 ? 0.693 -6.833 -16.298 1.00 63.12 133 THR A O 1
ATOM 1069 N N . THR A 1 134 ? 2.703 -6.308 -15.433 1.00 60.28 134 THR A N 1
ATOM 1070 C CA . THR A 1 134 ? 2.835 -5.059 -16.195 1.00 60.28 134 THR A CA 1
ATOM 1071 C C . THR A 1 134 ? 3.944 -5.209 -17.233 1.00 60.28 134 THR A C 1
ATOM 1073 O O . THR A 1 134 ? 5.090 -5.446 -16.835 1.00 60.28 134 THR A O 1
ATOM 1076 N N . PRO A 1 135 ? 3.651 -5.059 -18.541 1.00 59.34 135 PRO A N 1
ATOM 1077 C CA . PRO A 1 135 ? 4.673 -5.130 -19.572 1.00 59.34 135 PRO A CA 1
ATOM 1078 C C . PRO A 1 135 ? 5.628 -3.932 -19.468 1.00 59.34 135 PRO A C 1
ATOM 1080 O O . PRO A 1 135 ? 5.213 -2.774 -19.515 1.00 59.34 135 PRO A O 1
ATOM 1083 N N . VAL A 1 136 ? 6.924 -4.203 -19.353 1.00 57.47 136 VAL A N 1
ATOM 1084 C CA . VAL A 1 136 ? 8.010 -3.223 -19.370 1.00 57.47 136 VAL A CA 1
ATOM 1085 C C . VAL A 1 136 ? 8.686 -3.304 -20.733 1.00 57.47 136 VAL A C 1
ATOM 1087 O O . VAL A 1 136 ? 9.390 -4.260 -21.025 1.00 57.47 136 VAL A O 1
ATOM 1090 N N . SER A 1 137 ? 8.486 -2.309 -21.597 1.00 53.44 137 SER A N 1
ATOM 1091 C CA . SER A 1 137 ? 9.140 -2.285 -22.914 1.00 53.44 137 SER A CA 1
ATOM 1092 C C . SER A 1 137 ? 10.671 -2.242 -22.781 1.00 53.44 137 SER A C 1
ATOM 1094 O O . SER A 1 137 ? 11.236 -1.230 -22.357 1.00 53.44 137 SER A O 1
ATOM 1096 N N . SER A 1 138 ? 11.351 -3.305 -23.223 1.00 49.25 138 SER A N 1
ATOM 1097 C CA . SER A 1 138 ? 12.820 -3.427 -23.276 1.00 49.25 138 SER A CA 1
ATOM 1098 C C . SER A 1 138 ? 13.512 -2.344 -24.115 1.00 49.25 138 SER A C 1
ATOM 1100 O O . SER A 1 138 ? 14.680 -2.034 -23.883 1.00 49.25 138 SER A O 1
ATOM 1102 N N . ARG A 1 139 ? 12.809 -1.687 -25.054 1.00 46.91 139 ARG A N 1
ATOM 1103 C CA . ARG A 1 139 ? 13.372 -0.570 -25.848 1.00 46.91 139 ARG A CA 1
ATOM 1104 C C . ARG A 1 139 ? 13.533 0.734 -25.057 1.00 46.91 139 ARG A C 1
ATOM 1106 O O . ARG A 1 139 ? 14.157 1.666 -25.553 1.00 46.91 139 ARG A O 1
ATOM 1113 N N . ASN A 1 140 ? 13.005 0.812 -23.835 1.00 46.78 140 ASN A N 1
ATOM 1114 C CA . ASN A 1 140 ? 13.006 2.022 -23.011 1.00 46.78 140 ASN A CA 1
ATOM 1115 C C . ASN A 1 140 ? 14.030 2.002 -21.866 1.00 46.78 140 ASN A C 1
ATOM 1117 O O . ASN A 1 140 ? 13.931 2.819 -20.955 1.00 46.78 140 ASN A O 1
ATOM 1121 N N . LEU A 1 141 ? 15.054 1.146 -21.910 1.00 43.16 141 LEU A N 1
ATOM 1122 C CA . LEU A 1 141 ? 16.083 1.112 -20.862 1.00 43.16 141 LEU A CA 1
ATOM 1123 C C . LEU A 1 141 ? 16.878 2.439 -20.775 1.00 43.16 141 LEU A C 1
ATOM 1125 O O . LEU A 1 141 ? 17.197 2.890 -19.688 1.00 43.16 141 LEU A O 1
ATOM 1129 N N . ILE A 1 142 ? 17.072 3.201 -21.859 1.00 41.56 142 ILE A N 1
ATOM 1130 C CA . ILE A 1 142 ? 17.644 4.572 -21.764 1.00 41.56 142 ILE A CA 1
ATOM 1131 C C . ILE A 1 142 ? 16.609 5.596 -21.223 1.00 41.56 142 ILE A C 1
ATOM 1133 O O . ILE A 1 142 ? 16.960 6.628 -20.656 1.00 41.56 142 ILE A O 1
ATOM 1137 N N . LYS A 1 143 ? 15.312 5.264 -21.283 1.00 44.97 143 LYS A N 1
ATOM 1138 C CA . LYS A 1 143 ? 14.176 5.962 -20.647 1.00 44.97 143 LYS A CA 1
ATOM 1139 C C . LYS A 1 143 ? 13.848 5.409 -19.243 1.00 44.97 143 LYS A C 1
ATOM 1141 O O . LYS A 1 143 ? 12.725 5.593 -18.771 1.00 44.97 143 LYS A O 1
ATOM 1146 N N . TYR A 1 144 ? 14.805 4.780 -18.547 1.00 44.75 144 TYR A N 1
ATOM 1147 C CA . TYR A 1 144 ? 14.630 4.126 -17.233 1.00 44.75 144 TYR A CA 1
ATOM 1148 C C . TYR A 1 144 ? 13.855 4.973 -16.203 1.00 44.75 144 TYR A C 1
ATOM 1150 O O . TYR A 1 144 ? 13.089 4.450 -15.399 1.00 44.75 144 TYR A O 1
ATOM 1158 N N . ARG A 1 145 ? 13.998 6.304 -16.253 1.00 47.62 145 ARG A N 1
ATOM 1159 C CA . ARG A 1 145 ? 13.312 7.238 -15.346 1.00 47.62 145 ARG A CA 1
ATOM 1160 C C . ARG A 1 145 ? 11.829 7.465 -15.684 1.00 47.62 145 ARG A C 1
ATOM 1162 O O . ARG A 1 145 ? 11.033 7.677 -14.775 1.00 47.62 145 ARG A O 1
ATOM 1169 N N . LEU A 1 146 ? 11.456 7.421 -16.967 1.00 47.03 146 LEU A N 1
ATOM 1170 C CA . LEU A 1 146 ? 10.070 7.591 -17.429 1.00 47.03 146 LEU A CA 1
ATOM 1171 C C . LEU A 1 146 ? 9.275 6.286 -17.297 1.00 47.03 146 LEU A C 1
ATOM 1173 O O . LEU A 1 146 ? 8.172 6.309 -16.759 1.00 47.03 146 LEU A O 1
ATOM 1177 N N . GLY A 1 147 ? 9.872 5.150 -17.676 1.00 59.94 147 GLY A N 1
ATOM 1178 C CA . GLY A 1 147 ? 9.228 3.838 -17.537 1.00 59.94 147 GLY A CA 1
ATOM 1179 C C . GLY A 1 147 ? 8.960 3.458 -16.078 1.00 59.94 147 GLY A C 1
ATOM 1180 O O . GLY A 1 147 ? 7.895 2.938 -15.762 1.00 59.94 147 GLY A O 1
ATOM 1181 N N . LEU A 1 148 ? 9.877 3.802 -15.162 1.00 66.00 148 LEU A N 1
ATOM 1182 C CA . LEU A 1 148 ? 9.673 3.569 -13.731 1.00 66.00 148 LEU A CA 1
ATOM 1183 C C . LEU A 1 148 ? 8.526 4.419 -13.160 1.00 66.00 148 LEU A C 1
ATOM 1185 O O . LEU A 1 148 ? 7.794 3.945 -12.297 1.00 66.00 148 LEU A O 1
ATOM 1189 N N . LYS A 1 149 ? 8.345 5.657 -13.637 1.00 71.12 149 LYS A N 1
ATOM 1190 C CA . LYS A 1 149 ? 7.270 6.542 -13.165 1.00 71.12 149 LYS A CA 1
ATOM 1191 C C . LYS A 1 149 ? 5.891 6.007 -13.555 1.00 71.12 149 LYS A C 1
ATOM 1193 O O . LYS A 1 149 ? 5.013 5.946 -12.704 1.00 71.12 149 LYS A O 1
ATOM 1198 N N . GLU A 1 150 ? 5.708 5.613 -14.813 1.00 72.31 150 GLU A N 1
ATOM 1199 C CA . GLU A 1 150 ? 4.451 5.021 -15.303 1.00 72.31 150 GLU A CA 1
ATOM 1200 C C . GLU A 1 150 ? 4.147 3.686 -14.611 1.00 72.31 150 GLU A C 1
ATOM 1202 O O . GLU A 1 150 ? 3.011 3.423 -14.211 1.00 72.31 150 GLU A O 1
ATOM 1207 N N . TYR A 1 151 ? 5.186 2.879 -14.392 1.00 73.81 151 TYR A N 1
ATOM 1208 C CA . TYR A 1 151 ? 5.102 1.630 -13.643 1.00 73.81 151 TYR A CA 1
ATOM 1209 C C . TYR A 1 151 ? 4.629 1.849 -12.200 1.00 73.81 151 TYR A C 1
ATOM 1211 O O . TYR A 1 151 ? 3.630 1.270 -11.772 1.00 73.81 151 TYR A O 1
ATOM 1219 N N . VAL A 1 152 ? 5.311 2.729 -11.463 1.00 78.44 152 VAL A N 1
ATOM 1220 C CA . VAL A 1 152 ? 4.954 3.078 -10.083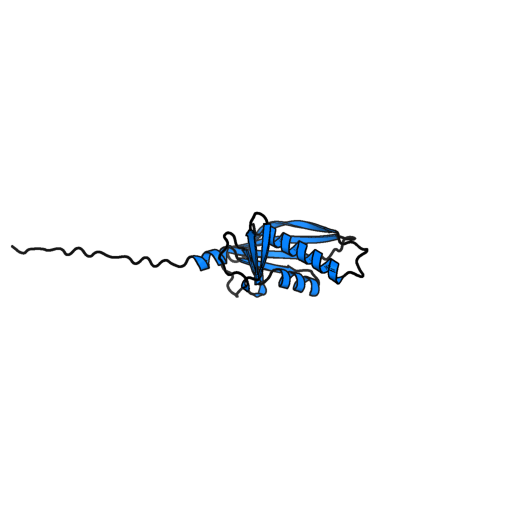 1.00 78.44 152 VAL A CA 1
ATOM 1221 C C . VAL A 1 152 ? 3.549 3.675 -10.032 1.00 78.44 152 VAL A C 1
ATOM 1223 O O . VAL A 1 152 ? 2.777 3.325 -9.148 1.00 78.44 152 VAL A O 1
ATOM 1226 N N . GLN A 1 153 ? 3.168 4.506 -11.004 1.00 83.44 153 GLN A N 1
ATOM 1227 C CA . GLN A 1 153 ? 1.819 5.064 -11.066 1.00 83.44 153 GLN A CA 1
ATOM 1228 C C . GLN A 1 153 ? 0.750 3.983 -11.256 1.00 83.44 153 GLN A C 1
ATOM 1230 O O . GLN A 1 153 ? -0.275 4.020 -10.579 1.00 83.44 153 GLN A O 1
ATOM 1235 N N . THR A 1 154 ? 1.002 3.002 -12.124 1.00 80.69 154 THR A N 1
ATOM 1236 C CA . THR A 1 154 ? 0.096 1.864 -12.335 1.00 80.69 154 THR A CA 1
ATOM 1237 C C . THR A 1 154 ? -0.083 1.072 -11.043 1.00 80.69 154 THR A C 1
ATOM 1239 O O . THR A 1 154 ? -1.212 0.797 -10.646 1.00 80.69 154 THR A O 1
ATOM 1242 N N . LEU A 1 155 ? 1.016 0.768 -10.345 1.00 82.00 155 LEU A N 1
ATOM 1243 C CA . LEU A 1 155 ? 0.986 0.113 -9.036 1.00 82.00 155 LEU A CA 1
ATOM 1244 C C . LEU A 1 155 ? 0.145 0.886 -8.019 1.00 82.00 155 LEU A C 1
ATOM 1246 O O . LEU A 1 155 ? -0.744 0.315 -7.397 1.00 82.00 155 LEU A O 1
ATOM 1250 N N . ILE A 1 156 ? 0.408 2.186 -7.873 1.00 88.25 156 ILE A N 1
ATOM 1251 C CA . ILE A 1 156 ? -0.313 3.070 -6.951 1.00 88.25 156 ILE A CA 1
ATOM 1252 C C . ILE A 1 156 ? -1.819 3.028 -7.240 1.00 88.25 156 ILE A C 1
ATOM 1254 O O . ILE A 1 156 ? -2.618 2.871 -6.320 1.00 88.25 156 ILE A O 1
ATOM 1258 N N . THR A 1 157 ? -2.212 3.123 -8.513 1.00 88.62 157 THR A N 1
ATOM 1259 C CA . THR A 1 157 ? -3.618 3.061 -8.931 1.00 88.62 157 THR A CA 1
ATOM 1260 C C . THR A 1 157 ? -4.252 1.703 -8.629 1.00 88.62 157 THR A C 1
ATOM 1262 O O . THR A 1 157 ? -5.388 1.671 -8.167 1.00 88.62 157 THR A O 1
ATOM 1265 N N . GLN A 1 158 ? -3.541 0.593 -8.842 1.00 85.81 158 GLN A N 1
ATOM 1266 C CA . GLN A 1 158 ? -4.047 -0.753 -8.542 1.00 85.81 158 GLN A CA 1
ATOM 1267 C C . GLN A 1 158 ? -4.221 -0.984 -7.037 1.00 85.81 158 GLN A C 1
ATOM 1269 O O . GLN A 1 158 ? -5.260 -1.480 -6.606 1.00 85.81 158 GLN A O 1
ATOM 1274 N N . VAL A 1 159 ? -3.242 -0.563 -6.229 1.00 88.31 159 VAL A N 1
ATOM 1275 C CA . VAL A 1 159 ? -3.341 -0.605 -4.762 1.00 88.31 159 VAL A CA 1
ATOM 1276 C C . VAL A 1 159 ? -4.542 0.206 -4.297 1.00 88.31 159 VAL A C 1
ATOM 1278 O O . VAL A 1 159 ? -5.333 -0.278 -3.493 1.00 88.31 159 VAL A O 1
ATOM 1281 N N . ALA A 1 160 ? -4.708 1.416 -4.834 1.00 90.94 160 ALA A N 1
ATOM 1282 C CA . ALA A 1 160 ? -5.820 2.268 -4.458 1.00 90.94 160 ALA A CA 1
ATOM 1283 C C . ALA A 1 160 ? -7.172 1.697 -4.901 1.00 90.94 160 ALA A C 1
ATOM 1285 O O . ALA A 1 160 ? -8.123 1.710 -4.127 1.00 90.94 160 ALA A O 1
ATOM 1286 N N . ALA A 1 161 ? -7.266 1.123 -6.100 1.00 88.19 161 ALA A N 1
ATOM 1287 C CA . ALA A 1 161 ? -8.489 0.482 -6.573 1.00 88.19 161 ALA A CA 1
ATOM 1288 C C . ALA A 1 161 ? -8.923 -0.675 -5.663 1.00 88.19 161 ALA A C 1
ATOM 1290 O O . ALA A 1 161 ? -10.106 -0.813 -5.383 1.00 88.19 161 ALA A O 1
ATOM 1291 N N . ALA A 1 162 ? -7.969 -1.447 -5.149 1.00 85.00 162 A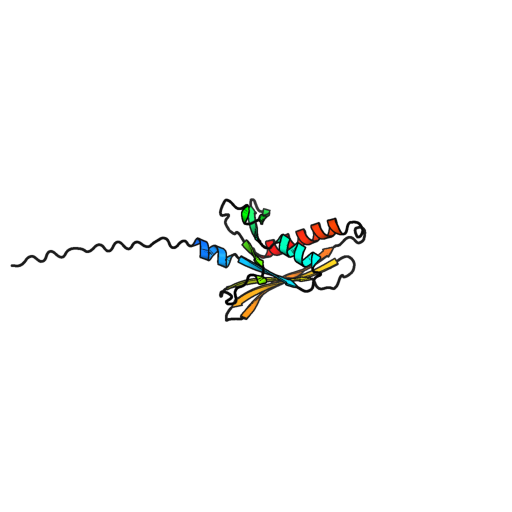LA A N 1
ATOM 1292 C CA . ALA A 1 162 ? -8.216 -2.603 -4.294 1.00 85.00 162 ALA A CA 1
ATOM 1293 C C . ALA A 1 162 ? -8.610 -2.302 -2.841 1.00 85.00 162 ALA A C 1
ATOM 1295 O O . ALA A 1 162 ? -8.822 -3.209 -2.019 1.00 85.00 162 ALA A O 1
ATOM 1296 N N . THR A 1 163 ? -8.633 -1.023 -2.485 1.00 88.31 163 THR A N 1
ATOM 1297 C CA . THR A 1 163 ? -9.154 -0.605 -1.189 1.00 88.31 163 THR A CA 1
ATOM 1298 C C . THR A 1 163 ? -10.680 -0.528 -1.173 1.00 88.31 163 THR A C 1
ATOM 1300 O O . THR A 1 163 ? -11.240 -0.675 -0.088 1.00 88.31 163 THR A O 1
ATOM 1303 N N . TYR A 1 164 ? -11.317 -0.383 -2.344 1.00 86.94 164 TYR A N 1
ATOM 1304 C CA . TYR A 1 164 ? -12.770 -0.440 -2.579 1.00 86.94 164 TYR A CA 1
ATOM 1305 C C . TYR A 1 164 ? -13.240 -1.870 -2.845 1.00 86.94 164 TYR A C 1
ATOM 1307 O O . TYR A 1 164 ? -14.387 -2.176 -2.460 1.00 86.94 164 TYR A O 1
#

Foldseek 3Di:
DDDDPDDDDDPPDPPDPPPCVVVVQQLQEEAEAEDDDDPVLVVLLCVLAAQWKWDADPNDIDIGHPVPDPDDDPPIHHYHHPVPADPDHDAFHKYWYWYFDPPPPPQWTWTKIFMWGQHPNDTHTDDIPHIDIDGHDPVCPVVVVVSSNVVSNVVSVVVNVVSD

Radius of gyration: 23.46 Å; chains: 1; bounding box: 72×33×82 Å

pLDDT: mean 75.04, std 18.09, range [32.62, 95.31]

Secondary structure (DSSP, 8-state):
-------------------THHHHHHHTEEEEEEESS-HHHHHHHHHHHTTEEEEEETTEEEEEEGGG--S--TT-EEEEEGGG--SSPPTT-EEEEEEEEEEEETTEEEEEEEEEEEETTEEEEEEEEEEEEEE--GGGGGGHHHHHHHHHHHHHHHHHHTT-